Protein AF-A0A7V1W158-F1 (afdb_monomer_lite)

Foldseek 3Di:
DWDKDKWFWAFPPPRDTQFMWIDTPNDIHTDPDPDDRQWDADPNWTAGPPPRGTIDTDCVVVPPD

pLDDT: mean 73.69, std 15.19, range [35.38, 90.12]

Sequence (65 aa):
MLSRERSDIVCLACGRVLGEIEVRNGALTLVENERPQAFRVVNNQLFCTRCGGRGFVDYRLLAVS

Structure (mmCIF, N/CA/C/O backbone):
data_AF-A0A7V1W158-F1
#
_entry.id   AF-A0A7V1W158-F1
#
loop_
_atom_site.group_PDB
_atom_site.id
_atom_site.type_symbol
_atom_site.label_atom_id
_atom_site.label_alt_id
_atom_site.label_comp_id
_atom_site.label_asym_id
_atom_site.label_entity_id
_atom_site.label_seq_id
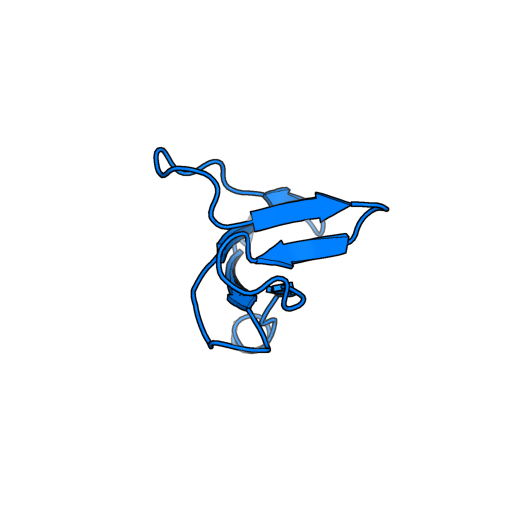_atom_site.pdbx_PDB_ins_code
_atom_site.Cartn_x
_atom_site.Cartn_y
_atom_site.Cartn_z
_atom_site.occupancy
_atom_site.B_iso_or_equiv
_atom_site.auth_seq_id
_atom_site.auth_comp_id
_atom_site.auth_asym_id
_atom_site.auth_atom_id
_atom_site.pdbx_PDB_model_num
ATOM 1 N N . MET A 1 1 ? 13.948 3.886 -24.221 1.00 46.78 1 MET A N 1
ATOM 2 C CA . MET A 1 1 ? 12.677 4.437 -23.705 1.00 46.78 1 MET A CA 1
ATOM 3 C C . MET A 1 1 ? 12.550 3.980 -22.263 1.00 46.78 1 MET A C 1
ATOM 5 O O . MET A 1 1 ? 12.544 2.781 -22.041 1.00 46.78 1 MET A O 1
ATOM 9 N N . LEU A 1 2 ? 12.581 4.893 -21.291 1.00 50.91 2 LEU A N 1
ATOM 10 C CA . LEU A 1 2 ? 12.358 4.554 -19.881 1.00 50.91 2 LEU A CA 1
ATOM 11 C C . LEU A 1 2 ? 10.844 4.602 -19.647 1.00 50.91 2 LEU A C 1
ATOM 13 O O . LEU A 1 2 ? 10.280 5.694 -19.608 1.00 50.91 2 LEU A O 1
ATOM 17 N N . SER A 1 3 ? 10.183 3.446 -19.572 1.00 55.75 3 SER A N 1
ATOM 18 C CA . SER A 1 3 ? 8.779 3.365 -19.165 1.00 55.75 3 SER A CA 1
ATOM 19 C C . SER A 1 3 ? 8.686 3.767 -17.694 1.00 55.75 3 SER A C 1
ATOM 21 O O . SER A 1 3 ? 9.317 3.175 -16.818 1.00 55.75 3 SER A O 1
ATOM 23 N N . ARG A 1 4 ? 7.970 4.862 -17.439 1.00 61.66 4 ARG A N 1
ATOM 24 C CA . ARG A 1 4 ? 7.665 5.359 -16.100 1.00 61.66 4 ARG A CA 1
ATOM 25 C C . ARG A 1 4 ? 6.186 5.110 -15.891 1.00 61.66 4 ARG A C 1
ATOM 27 O O . ARG A 1 4 ? 5.368 5.817 -16.473 1.00 61.66 4 ARG A O 1
ATOM 34 N N . GLU A 1 5 ? 5.860 4.112 -15.088 1.00 71.44 5 GLU A N 1
ATOM 35 C CA . GLU A 1 5 ? 4.473 3.732 -14.849 1.00 71.44 5 GLU A CA 1
ATOM 36 C C . GLU A 1 5 ? 4.094 4.060 -13.409 1.00 71.44 5 GLU A C 1
ATOM 38 O O . GLU A 1 5 ? 4.866 3.820 -12.479 1.00 71.44 5 GLU A O 1
ATOM 43 N N . ARG A 1 6 ? 2.923 4.671 -13.224 1.00 75.62 6 ARG A N 1
ATOM 44 C CA . ARG A 1 6 ? 2.402 5.038 -11.906 1.00 75.62 6 ARG A CA 1
ATOM 45 C C . ARG A 1 6 ? 1.176 4.204 -11.594 1.00 75.62 6 ARG A C 1
ATOM 47 O O . ARG A 1 6 ? 0.348 3.968 -12.472 1.00 75.62 6 ARG A O 1
ATOM 54 N N . SER A 1 7 ? 1.055 3.776 -10.347 1.00 76.88 7 SER A N 1
ATOM 55 C CA . SER A 1 7 ? -0.114 3.032 -9.887 1.00 76.88 7 SER A CA 1
ATOM 56 C C . SER A 1 7 ? -0.508 3.462 -8.486 1.00 76.88 7 SER A C 1
ATOM 58 O O . SER A 1 7 ? 0.344 3.703 -7.628 1.00 76.88 7 SER A O 1
ATOM 60 N N . ASP A 1 8 ? -1.811 3.532 -8.251 1.00 82.94 8 ASP A N 1
ATOM 61 C CA . ASP A 1 8 ? -2.349 3.856 -6.941 1.00 82.94 8 ASP A CA 1
ATOM 62 C C . ASP A 1 8 ? -2.255 2.646 -6.005 1.00 82.94 8 ASP A C 1
ATOM 64 O O . ASP A 1 8 ? -2.496 1.493 -6.378 1.00 82.94 8 ASP A O 1
ATOM 68 N N . ILE A 1 9 ? -1.947 2.923 -4.742 1.00 83.19 9 ILE A N 1
ATOM 69 C CA . ILE A 1 9 ? -2.160 1.988 -3.645 1.00 83.19 9 ILE A CA 1
ATOM 70 C C . ILE A 1 9 ? -3.543 2.273 -3.090 1.00 83.19 9 ILE A C 1
ATOM 72 O O . ILE A 1 9 ? -3.808 3.377 -2.612 1.00 83.19 9 ILE A O 1
ATOM 76 N N . VAL A 1 10 ? -4.404 1.264 -3.050 1.00 86.25 10 VAL A N 1
ATOM 77 C CA . VAL A 1 10 ? -5.754 1.404 -2.500 1.00 86.25 10 VAL A CA 1
ATOM 78 C C . VAL A 1 10 ? -5.974 0.457 -1.330 1.00 86.25 10 VAL A C 1
ATOM 80 O O . VAL A 1 10 ? -5.422 -0.642 -1.253 1.00 86.25 10 VAL A O 1
ATOM 83 N N . CYS A 1 11 ? -6.788 0.891 -0.372 1.00 88.31 11 CYS A N 1
ATOM 84 C CA . CYS A 1 11 ? -7.214 0.045 0.729 1.00 88.31 11 CYS A CA 1
ATOM 85 C C . CYS A 1 11 ? -8.314 -0.912 0.277 1.00 88.31 11 CYS A C 1
ATOM 87 O O . CYS A 1 11 ? -9.390 -0.468 -0.118 1.00 88.31 11 CYS A O 1
ATOM 89 N N . LEU A 1 12 ? -8.103 -2.212 0.464 1.00 87.12 12 LEU A N 1
ATOM 90 C CA . LEU A 1 12 ? -9.093 -3.239 0.129 1.00 87.12 12 LEU A CA 1
ATOM 91 C C . LEU A 1 12 ? -10.380 -3.154 0.961 1.00 87.12 12 LEU A C 1
ATOM 93 O O . LEU A 1 12 ? -11.429 -3.597 0.515 1.00 87.12 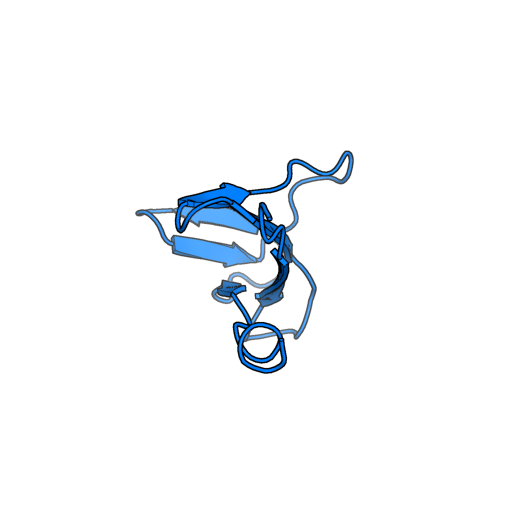12 LEU A O 1
ATOM 97 N N . ALA A 1 13 ? -10.310 -2.598 2.173 1.00 89.25 13 ALA A N 1
ATOM 98 C CA . ALA A 1 13 ? -11.455 -2.562 3.081 1.00 89.25 13 ALA A CA 1
ATOM 99 C C . ALA A 1 13 ? -12.390 -1.369 2.835 1.00 89.25 13 ALA A C 1
ATOM 101 O O . ALA A 1 13 ? -13.595 -1.488 3.016 1.00 89.25 13 ALA A O 1
ATOM 102 N N . CYS A 1 14 ? -11.845 -0.206 2.461 1.00 88.75 14 CYS A N 1
ATOM 103 C CA . CYS A 1 14 ? -12.629 1.029 2.326 1.00 88.75 14 CYS A CA 1
ATOM 104 C C . CYS A 1 14 ? -12.469 1.744 0.979 1.00 88.75 14 CYS A C 1
ATOM 106 O O . CYS A 1 14 ? -12.997 2.842 0.821 1.00 88.75 14 CYS A O 1
ATOM 108 N N . GLY A 1 15 ? -11.702 1.181 0.039 1.00 85.25 15 GLY A N 1
ATOM 109 C CA . GLY A 1 15 ? -11.479 1.747 -1.296 1.00 85.25 15 GLY A CA 1
ATOM 110 C C . GLY A 1 15 ? -10.660 3.041 -1.321 1.00 85.25 15 GLY A C 1
ATOM 111 O O . GLY A 1 15 ? -10.511 3.662 -2.367 1.00 85.25 15 GLY A O 1
ATOM 112 N N . ARG A 1 16 ? -10.133 3.489 -0.176 1.00 85.75 16 ARG A N 1
ATOM 113 C CA . ARG A 1 16 ? -9.387 4.746 -0.082 1.00 85.75 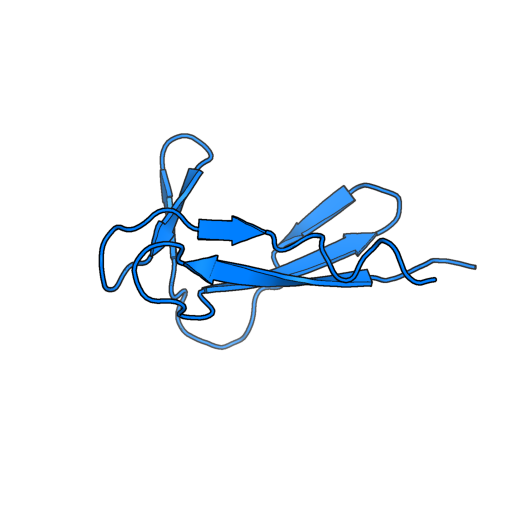16 ARG A CA 1
ATOM 114 C C . ARG A 1 16 ? -8.014 4.616 -0.737 1.00 85.75 16 ARG A C 1
ATOM 116 O O . ARG A 1 16 ? -7.273 3.694 -0.401 1.00 85.75 16 ARG A O 1
ATOM 123 N N . VAL A 1 17 ? -7.652 5.597 -1.562 1.00 85.56 17 VAL A N 1
ATOM 124 C CA . VAL A 1 17 ? -6.280 5.772 -2.055 1.00 85.56 17 VAL A CA 1
ATOM 125 C C . VAL A 1 17 ? -5.363 6.108 -0.879 1.00 85.56 17 VAL A C 1
ATOM 127 O O . VAL A 1 17 ? -5.605 7.049 -0.117 1.00 85.56 17 VAL A O 1
ATOM 130 N N . LEU A 1 18 ? -4.344 5.280 -0.702 1.00 84.62 18 LEU A N 1
ATOM 131 C CA . LEU A 1 18 ? -3.365 5.355 0.372 1.00 84.62 18 LEU A CA 1
ATOM 132 C C . LEU A 1 18 ? -2.126 6.146 -0.053 1.00 84.62 18 LEU A C 1
ATOM 134 O O . LEU A 1 18 ? -1.564 6.883 0.753 1.00 84.62 18 LEU A O 1
ATOM 138 N N . GLY A 1 19 ? -1.729 6.010 -1.313 1.00 83.50 19 GLY A N 1
ATOM 139 C CA . GLY A 1 19 ? -0.563 6.655 -1.897 1.00 83.50 19 GLY A CA 1
ATOM 140 C C . GLY A 1 19 ? -0.373 6.202 -3.337 1.00 83.50 19 GLY A C 1
ATOM 141 O O . GLY A 1 19 ? -1.218 5.493 -3.877 1.00 83.50 19 GLY A O 1
ATOM 142 N N . GLU A 1 20 ? 0.751 6.585 -3.923 1.00 82.94 20 GLU A N 1
ATOM 143 C CA . GLU A 1 20 ? 1.132 6.221 -5.283 1.00 82.94 20 GLU A CA 1
ATOM 144 C C . GLU A 1 20 ? 2.459 5.467 -5.246 1.00 82.94 20 GLU A C 1
ATOM 146 O O . GLU A 1 20 ? 3.331 5.735 -4.414 1.00 82.94 20 GLU A O 1
ATOM 151 N N . ILE A 1 21 ? 2.616 4.524 -6.162 1.00 80.44 21 ILE A N 1
ATOM 152 C CA . ILE A 1 21 ? 3.897 3.907 -6.470 1.00 80.44 21 ILE A CA 1
ATOM 153 C C . ILE A 1 21 ? 4.294 4.252 -7.894 1.00 80.44 21 ILE A C 1
ATOM 155 O O . ILE A 1 21 ? 3.463 4.476 -8.774 1.00 80.44 21 ILE A O 1
ATOM 159 N N . GLU A 1 22 ? 5.592 4.258 -8.117 1.00 79.38 22 GLU A N 1
ATOM 160 C CA . GLU A 1 22 ? 6.193 4.452 -9.413 1.00 79.38 22 GLU A CA 1
ATOM 161 C C . GLU A 1 22 ? 7.090 3.262 -9.728 1.00 79.38 22 GLU A C 1
ATOM 163 O O . GLU A 1 22 ? 7.987 2.925 -8.953 1.00 79.38 22 GLU A O 1
ATOM 168 N N . VAL A 1 23 ? 6.849 2.635 -10.875 1.00 74.62 23 VAL A N 1
ATOM 169 C CA . VAL A 1 23 ? 7.715 1.602 -11.428 1.00 74.62 23 VAL A CA 1
ATOM 170 C C . VAL A 1 23 ? 8.744 2.286 -12.321 1.00 74.62 23 VAL A C 1
ATOM 172 O O . VAL A 1 23 ? 8.398 2.945 -13.305 1.00 74.62 23 VAL A O 1
ATOM 175 N N . ARG A 1 24 ? 10.026 2.129 -11.985 1.00 73.62 24 ARG A N 1
ATOM 176 C CA . ARG A 1 24 ? 11.148 2.492 -12.860 1.00 73.62 24 ARG A CA 1
ATOM 177 C C . ARG A 1 24 ? 12.074 1.301 -13.008 1.00 73.62 24 ARG A C 1
ATOM 179 O O . ARG A 1 24 ? 12.654 0.856 -12.024 1.00 73.62 24 ARG A O 1
ATOM 186 N N . ASN A 1 25 ? 12.255 0.812 -14.233 1.00 72.56 25 ASN A N 1
ATOM 187 C CA . ASN A 1 25 ? 13.163 -0.304 -14.536 1.00 72.56 25 ASN A CA 1
ATOM 188 C C . ASN A 1 25 ? 12.906 -1.558 -13.671 1.00 72.56 25 ASN A C 1
ATOM 190 O O . ASN A 1 25 ? 13.847 -2.210 -13.227 1.00 72.56 25 ASN A O 1
ATOM 194 N N . GLY A 1 26 ? 11.636 -1.866 -13.380 1.00 69.31 26 GLY A N 1
ATOM 195 C CA . GLY A 1 26 ? 11.247 -2.995 -12.524 1.00 69.31 26 GLY A CA 1
ATOM 196 C C . GLY A 1 26 ? 11.414 -2.762 -11.017 1.00 69.31 26 GLY A C 1
ATOM 197 O O . GLY A 1 26 ? 11.037 -3.627 -10.230 1.00 69.31 26 GLY A O 1
ATOM 198 N N . ALA A 1 27 ? 11.930 -1.604 -10.594 1.00 70.25 27 ALA A N 1
ATOM 199 C CA . ALA A 1 27 ? 11.942 -1.196 -9.195 1.00 70.25 27 ALA A CA 1
ATOM 200 C C . ALA A 1 27 ? 10.657 -0.435 -8.848 1.00 70.25 27 ALA A C 1
ATOM 202 O O . ALA A 1 27 ? 10.262 0.488 -9.563 1.00 70.25 27 ALA A O 1
ATOM 203 N N . LEU A 1 28 ? 10.027 -0.828 -7.740 1.00 71.19 28 LEU A N 1
ATOM 204 C CA . LEU A 1 28 ? 8.850 -0.181 -7.167 1.00 71.19 28 LEU A CA 1
ATOM 205 C C . LEU A 1 28 ? 9.302 0.865 -6.152 1.00 71.19 28 LEU A C 1
ATOM 207 O O . LEU A 1 28 ? 9.886 0.520 -5.124 1.00 71.19 28 LEU A O 1
ATOM 211 N N . THR A 1 29 ? 8.994 2.127 -6.414 1.00 75.81 29 THR A N 1
ATOM 212 C CA . THR A 1 29 ? 9.314 3.234 -5.513 1.00 75.81 29 THR A CA 1
ATOM 213 C C . THR A 1 29 ? 8.022 3.874 -5.034 1.00 75.81 29 THR A C 1
ATOM 215 O O . THR A 1 29 ? 7.178 4.250 -5.841 1.00 75.81 29 THR A O 1
ATOM 218 N N . LEU A 1 30 ? 7.852 4.014 -3.721 1.00 74.38 30 LEU A N 1
ATOM 219 C CA . LEU A 1 30 ? 6.763 4.811 -3.158 1.00 74.38 30 LEU A CA 1
ATOM 220 C C . LEU A 1 30 ? 6.971 6.281 -3.527 1.00 74.38 30 LEU A C 1
ATOM 222 O O . LEU A 1 30 ? 8.040 6.839 -3.284 1.00 74.38 30 LEU A O 1
ATOM 226 N N . VAL A 1 31 ? 5.949 6.902 -4.108 1.00 76.19 31 VAL A N 1
ATOM 227 C CA . VAL A 1 31 ? 5.957 8.341 -4.361 1.00 76.19 31 VAL A CA 1
ATOM 228 C C . VAL A 1 31 ? 5.585 9.023 -3.051 1.00 76.19 31 VAL A C 1
ATOM 230 O O . VAL A 1 31 ? 4.441 8.946 -2.595 1.00 76.19 31 VAL A O 1
ATOM 233 N N . GLU A 1 32 ? 6.561 9.669 -2.415 1.00 65.38 32 GLU A N 1
ATOM 234 C CA . GLU A 1 32 ? 6.297 10.553 -1.283 1.00 65.38 32 GLU A CA 1
ATOM 235 C C . GLU A 1 32 ? 5.522 11.771 -1.787 1.00 65.38 32 GLU A C 1
ATOM 237 O O . GLU A 1 32 ? 6.079 12.724 -2.326 1.00 65.38 32 GLU A O 1
ATOM 242 N N . ASN A 1 33 ? 4.201 11.711 -1.651 1.00 60.94 33 ASN A N 1
ATOM 243 C CA . ASN A 1 33 ? 3.345 12.863 -1.868 1.00 60.94 33 ASN A CA 1
ATOM 244 C C . ASN A 1 33 ? 3.381 13.758 -0.623 1.00 60.94 33 ASN A C 1
ATOM 246 O O . ASN A 1 33 ? 3.417 13.261 0.499 1.00 60.94 33 ASN A O 1
ATOM 250 N N . GLU A 1 34 ? 3.254 15.074 -0.805 1.00 55.59 34 GLU A N 1
ATOM 251 C CA . GLU A 1 34 ? 3.177 16.085 0.273 1.00 55.59 34 GLU A CA 1
ATOM 252 C C . GLU A 1 34 ? 1.953 15.917 1.204 1.00 55.59 34 GLU A C 1
ATOM 254 O O . GLU A 1 34 ? 1.695 16.731 2.092 1.00 55.59 34 GLU A O 1
ATOM 259 N N . ARG A 1 35 ? 1.152 14.866 0.999 1.00 59.53 35 ARG A N 1
ATOM 260 C CA . ARG A 1 35 ? -0.026 14.551 1.801 1.00 59.53 35 ARG A CA 1
ATOM 261 C C . ARG A 1 35 ? 0.360 13.659 2.983 1.00 59.53 35 ARG A C 1
ATOM 263 O O . ARG A 1 35 ? 1.196 12.771 2.830 1.00 59.53 35 ARG A O 1
ATOM 270 N N . PRO A 1 36 ? -0.298 13.826 4.145 1.00 64.06 36 PRO A N 1
ATOM 271 C CA . PRO A 1 36 ? -0.076 12.953 5.290 1.00 64.06 36 PRO A CA 1
ATOM 272 C C . PRO A 1 36 ? -0.284 11.492 4.883 1.00 64.06 36 PRO A C 1
ATOM 274 O O . PRO A 1 36 ? -1.300 11.159 4.264 1.00 64.06 36 PRO A O 1
ATOM 277 N N . GLN A 1 37 ? 0.687 10.637 5.223 1.00 68.56 37 GLN A N 1
ATOM 278 C CA . GLN A 1 37 ? 0.687 9.220 4.865 1.00 68.56 37 GLN A CA 1
ATOM 279 C C . GLN A 1 37 ? -0.635 8.573 5.305 1.00 68.56 37 GLN A C 1
ATOM 281 O O . GLN A 1 37 ? -0.923 8.408 6.493 1.00 68.56 37 GLN A O 1
ATOM 286 N N . ALA A 1 38 ? -1.474 8.204 4.334 1.00 83.44 38 ALA A N 1
ATOM 287 C CA . ALA A 1 38 ? -2.752 7.541 4.597 1.00 83.44 38 ALA A CA 1
ATOM 288 C C . ALA A 1 38 ? -2.577 6.036 4.883 1.00 83.44 38 ALA A C 1
ATOM 290 O O . ALA A 1 38 ? -3.557 5.311 5.087 1.00 83.44 38 ALA A O 1
ATOM 291 N N . PHE A 1 39 ? -1.328 5.569 4.932 1.00 85.19 39 PHE A N 1
ATOM 292 C CA . PHE A 1 39 ? -0.941 4.214 5.280 1.00 85.19 39 PHE A CA 1
ATOM 293 C C . PHE A 1 39 ? 0.183 4.187 6.314 1.00 85.19 39 PHE A C 1
ATOM 295 O O . PHE A 1 39 ? 0.882 5.167 6.535 1.00 85.19 39 PHE A O 1
ATOM 302 N N . ARG A 1 40 ? 0.360 3.019 6.925 1.00 86.56 40 ARG A N 1
ATOM 303 C CA . ARG A 1 40 ? 1.515 2.645 7.739 1.00 86.56 40 ARG A CA 1
ATOM 304 C C . ARG A 1 40 ? 2.096 1.340 7.204 1.00 86.56 40 ARG A C 1
ATOM 306 O O . ARG A 1 40 ? 1.338 0.493 6.726 1.00 86.56 40 ARG A O 1
ATOM 313 N N . VAL A 1 41 ? 3.410 1.167 7.313 1.00 82.94 41 VAL A N 1
ATOM 314 C CA . VAL A 1 41 ? 4.096 -0.082 6.954 1.00 82.94 41 VAL A CA 1
ATOM 315 C C . VAL A 1 41 ? 4.387 -0.871 8.226 1.00 82.94 41 VAL A C 1
ATOM 317 O O . VAL A 1 41 ? 5.019 -0.357 9.144 1.00 82.94 41 VAL A O 1
ATOM 320 N N . VAL A 1 42 ? 3.921 -2.117 8.294 1.00 82.44 42 VAL A N 1
ATOM 321 C CA . VAL A 1 42 ? 4.210 -3.044 9.399 1.00 82.44 42 VAL A CA 1
ATOM 322 C C . VAL A 1 42 ? 4.576 -4.391 8.802 1.00 82.44 42 VAL A C 1
ATOM 324 O O . VAL A 1 42 ? 3.823 -4.904 7.982 1.00 82.44 42 VAL A O 1
ATOM 327 N N . ASN A 1 43 ? 5.717 -4.967 9.190 1.00 85.00 43 ASN A N 1
ATOM 328 C CA . ASN A 1 43 ? 6.196 -6.257 8.671 1.00 85.00 43 ASN A CA 1
ATOM 329 C C . ASN A 1 43 ? 6.177 -6.337 7.132 1.00 85.00 43 ASN A C 1
ATOM 331 O O . ASN A 1 43 ? 5.709 -7.317 6.558 1.00 85.00 43 ASN A O 1
ATOM 335 N N . ASN A 1 44 ? 6.647 -5.278 6.465 1.00 75.88 44 ASN A N 1
ATOM 336 C CA . ASN A 1 44 ? 6.651 -5.161 5.003 1.00 75.88 44 ASN A CA 1
ATOM 337 C C . ASN A 1 44 ? 5.251 -5.222 4.344 1.00 75.88 44 ASN A C 1
ATOM 339 O O . ASN A 1 44 ? 5.118 -5.574 3.175 1.00 75.88 44 ASN A O 1
ATOM 343 N N . GLN A 1 45 ? 4.194 -4.888 5.091 1.00 80.06 45 GLN A N 1
ATOM 344 C CA . GLN A 1 45 ? 2.815 -4.816 4.606 1.00 80.06 45 GLN A CA 1
ATOM 345 C C . GLN A 1 45 ? 2.240 -3.412 4.807 1.00 80.06 45 GLN A C 1
ATOM 347 O O . GLN A 1 45 ? 2.455 -2.778 5.842 1.00 80.06 45 GLN A O 1
ATOM 352 N N . LEU A 1 46 ? 1.481 -2.942 3.817 1.00 83.69 46 LEU A N 1
ATOM 353 C CA . LEU A 1 46 ? 0.806 -1.645 3.833 1.00 83.69 46 LEU A CA 1
ATOM 354 C C . LEU A 1 46 ? -0.559 -1.762 4.517 1.00 83.69 46 LEU A C 1
ATOM 356 O O . LEU A 1 46 ? -1.372 -2.613 4.155 1.00 83.69 46 LEU A O 1
ATOM 360 N N . PHE A 1 47 ? -0.845 -0.871 5.463 1.00 87.81 47 PHE A N 1
ATOM 361 C CA . PHE A 1 47 ? -2.128 -0.807 6.166 1.00 87.81 47 PHE A CA 1
ATOM 362 C C . PHE A 1 47 ? -2.702 0.601 6.129 1.00 87.81 47 PHE A C 1
ATOM 364 O O . PHE A 1 47 ? -2.002 1.562 6.425 1.00 87.81 47 PHE A O 1
ATOM 371 N N . CYS A 1 48 ? -3.994 0.726 5.846 1.00 89.69 48 CYS A N 1
ATOM 372 C CA . CYS A 1 48 ? -4.713 1.992 5.901 1.00 89.69 48 CYS A CA 1
ATOM 373 C C . CYS A 1 48 ? -4.772 2.523 7.339 1.00 89.69 48 CYS A C 1
ATOM 375 O O . CYS A 1 48 ? -5.263 1.833 8.235 1.00 89.69 48 CYS A O 1
ATOM 377 N N . THR A 1 49 ? -4.350 3.768 7.561 1.00 89.69 49 THR A N 1
ATOM 378 C CA . THR A 1 49 ? -4.395 4.403 8.892 1.00 89.69 49 THR A CA 1
ATOM 379 C C . THR A 1 49 ? -5.820 4.686 9.368 1.00 89.69 49 THR A C 1
ATOM 381 O O . THR A 1 49 ? -6.050 4.795 10.566 1.00 89.69 49 THR A O 1
ATOM 384 N N . ARG A 1 50 ? -6.795 4.745 8.450 1.00 89.19 50 ARG A N 1
ATOM 385 C CA . ARG A 1 50 ? -8.209 4.996 8.771 1.00 89.19 50 ARG A CA 1
ATOM 386 C C . ARG A 1 50 ? -8.954 3.764 9.287 1.00 89.19 50 ARG A C 1
ATOM 388 O O . ARG A 1 50 ? -9.752 3.888 10.204 1.00 89.19 50 ARG A O 1
ATOM 395 N N . CYS A 1 51 ? -8.777 2.610 8.644 1.00 89.69 51 CYS A N 1
ATOM 396 C CA . CYS A 1 51 ? -9.601 1.417 8.899 1.00 89.69 51 CYS A CA 1
ATOM 397 C C . CYS A 1 51 ? -8.792 0.160 9.245 1.00 89.69 51 CYS A C 1
ATOM 399 O O . CYS A 1 51 ? -9.376 -0.890 9.485 1.00 89.69 51 CYS A O 1
ATOM 401 N N . GLY A 1 52 ? -7.457 0.227 9.212 1.00 89.00 52 GLY A N 1
ATOM 402 C CA . GLY A 1 52 ? -6.585 -0.927 9.438 1.00 89.00 52 GLY A CA 1
ATOM 403 C C . GLY A 1 52 ? -6.583 -1.964 8.309 1.00 89.00 52 GLY A C 1
ATOM 404 O O . GLY A 1 52 ? -5.852 -2.944 8.401 1.00 89.00 52 GLY A O 1
ATOM 405 N N . GLY A 1 53 ? -7.362 -1.763 7.242 1.00 90.12 53 GLY A N 1
ATOM 406 C CA . GLY A 1 53 ? -7.399 -2.659 6.088 1.00 90.12 53 GLY A CA 1
ATOM 407 C C . GLY A 1 53 ? -6.082 -2.671 5.313 1.00 90.12 53 GLY A C 1
ATOM 408 O O . GLY A 1 53 ? -5.375 -1.662 5.258 1.00 90.12 53 GLY A O 1
ATOM 409 N N . ARG A 1 54 ? -5.763 -3.807 4.685 1.00 87.12 54 ARG A N 1
ATOM 410 C CA . ARG A 1 54 ? -4.541 -3.961 3.884 1.00 87.12 54 ARG A CA 1
ATOM 411 C C . ARG A 1 54 ? -4.600 -3.081 2.633 1.00 87.12 54 ARG A C 1
ATOM 413 O O . ARG A 1 54 ? -5.644 -2.985 1.982 1.00 87.12 54 ARG A O 1
ATOM 420 N N .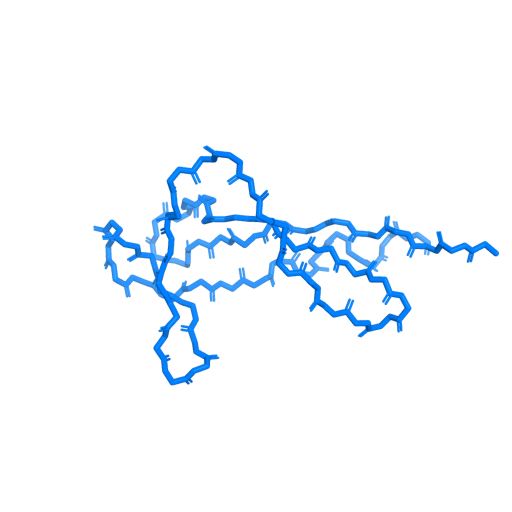 GLY A 1 55 ? -3.485 -2.432 2.332 1.00 83.69 55 GLY A N 1
ATOM 421 C CA . GLY A 1 55 ? -3.239 -1.770 1.061 1.00 83.69 55 GLY A CA 1
ATOM 422 C C . GLY A 1 55 ? -2.759 -2.786 0.035 1.00 83.69 55 GLY A C 1
ATOM 423 O O . GLY A 1 55 ? -1.965 -3.666 0.368 1.00 83.69 55 GLY A O 1
ATOM 424 N N . PHE A 1 56 ? -3.230 -2.662 -1.198 1.00 78.94 56 PHE A N 1
ATOM 425 C CA . PHE A 1 56 ? -2.686 -3.403 -2.327 1.00 78.94 56 PHE A CA 1
ATOM 426 C C . PHE A 1 56 ? -2.350 -2.431 -3.454 1.00 78.94 56 PHE A C 1
ATOM 428 O O . PHE A 1 56 ? -2.950 -1.360 -3.559 1.00 78.94 56 PHE A O 1
ATOM 435 N N . VAL A 1 57 ? -1.365 -2.807 -4.261 1.00 70.88 57 VAL A N 1
ATOM 436 C CA . VAL A 1 57 ? -1.036 -2.101 -5.496 1.00 70.88 57 VAL A CA 1
ATOM 437 C C . VAL A 1 57 ? -1.970 -2.624 -6.576 1.00 70.88 57 VAL A C 1
ATOM 439 O O . VAL A 1 57 ? -1.944 -3.822 -6.874 1.00 70.88 57 VAL A O 1
ATOM 442 N N . ASP A 1 58 ? -2.782 -1.748 -7.158 1.00 62.34 58 ASP A N 1
ATOM 443 C CA . ASP A 1 58 ? -3.612 -2.136 -8.292 1.00 62.34 58 ASP A CA 1
ATOM 444 C C . ASP A 1 58 ? -2.782 -2.129 -9.582 1.00 62.34 58 ASP A C 1
ATOM 446 O O . ASP A 1 58 ? -2.632 -1.112 -10.254 1.00 62.34 58 ASP A O 1
ATOM 450 N N . TYR A 1 59 ? -2.213 -3.290 -9.921 1.00 51.28 59 TYR A N 1
ATOM 451 C CA . TYR A 1 59 ? -1.442 -3.499 -11.152 1.00 51.28 59 TYR A CA 1
ATOM 452 C C . TYR A 1 59 ? -2.318 -3.533 -12.423 1.00 51.28 59 TYR A C 1
ATOM 454 O O . TYR A 1 59 ? -1.781 -3.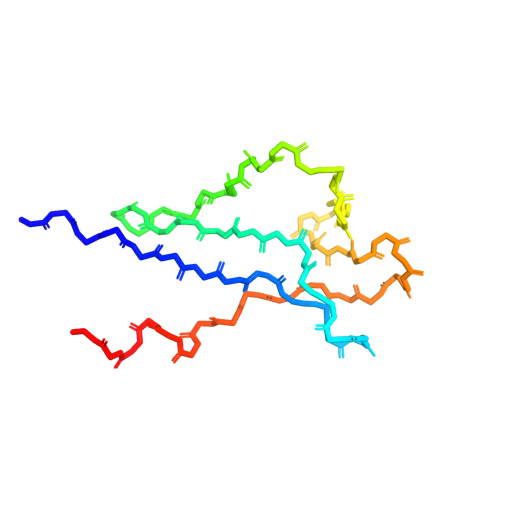716 -13.516 1.00 51.28 59 TYR A O 1
ATOM 462 N N . ARG A 1 60 ? -3.651 -3.357 -12.345 1.00 46.88 60 ARG A N 1
ATOM 463 C CA . ARG A 1 60 ? -4.539 -3.426 -13.529 1.00 46.88 60 ARG A CA 1
ATOM 464 C C . ARG A 1 60 ? -4.295 -2.339 -14.581 1.00 46.88 60 ARG A C 1
ATOM 466 O O . ARG A 1 60 ? -4.834 -2.452 -15.677 1.00 46.88 60 ARG A O 1
ATOM 473 N N . LEU A 1 61 ? -3.466 -1.337 -14.294 1.00 43.75 61 LEU A N 1
ATOM 474 C CA . LEU A 1 61 ? -3.074 -0.292 -15.247 1.00 43.75 61 LEU A CA 1
ATOM 475 C C . LEU A 1 61 ? -1.715 -0.536 -15.933 1.00 43.75 61 LEU A C 1
ATOM 477 O O . LEU A 1 61 ? -1.339 0.253 -16.789 1.00 43.75 61 LEU A O 1
ATOM 481 N N . LEU A 1 62 ? -1.002 -1.623 -15.608 1.00 42.12 62 LEU A N 1
ATOM 482 C CA . LEU A 1 62 ? 0.34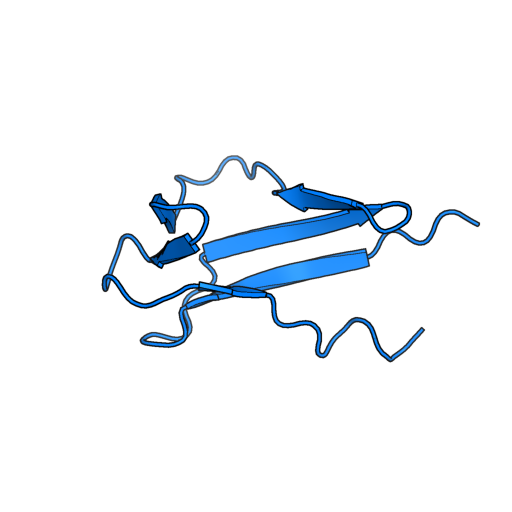5 -1.927 -16.135 1.00 42.12 62 LEU A CA 1
ATOM 483 C C . LEU A 1 62 ? 0.349 -2.940 -17.295 1.00 42.12 62 LEU A C 1
ATOM 485 O O . LEU A 1 62 ? 1.399 -3.323 -17.794 1.00 42.12 62 LEU A O 1
ATOM 489 N N . ALA A 1 63 ? -0.827 -3.412 -17.717 1.00 35.38 63 ALA A N 1
ATOM 490 C CA . ALA A 1 63 ? -0.974 -4.391 -18.800 1.00 35.38 63 ALA A CA 1
ATOM 491 C C . ALA A 1 63 ? -1.512 -3.780 -20.108 1.00 35.38 63 ALA A C 1
ATOM 493 O O . ALA A 1 63 ? -1.887 -4.517 -21.019 1.00 35.38 63 ALA A O 1
ATOM 494 N N . VAL A 1 64 ? -1.578 -2.447 -20.206 1.00 36.12 64 VAL A N 1
ATOM 495 C CA . VAL A 1 64 ? -1.969 -1.739 -21.434 1.00 36.12 64 VAL A CA 1
ATOM 496 C C . VAL A 1 64 ? -0.924 -0.667 -21.734 1.00 36.12 64 VAL A C 1
ATOM 498 O O . VAL A 1 64 ? -1.137 0.516 -21.481 1.00 36.12 64 VAL A O 1
ATOM 501 N N . SER A 1 65 ? 0.240 -1.087 -22.223 1.00 36.78 65 SER A N 1
ATOM 502 C CA . SER A 1 65 ? 1.223 -0.241 -22.913 1.00 36.78 65 SER A CA 1
ATOM 503 C C . SER A 1 65 ? 2.058 -1.102 -23.848 1.00 36.78 65 SER A C 1
ATOM 505 O O . SER A 1 65 ? 2.582 -2.132 -23.373 1.00 36.78 65 SER A O 1
#

Secondary structure (DSSP, 8-state):
---EEEEEEEETTT--EEEEEEEETTEEEEE--SS--SEEEETTEEEETTT-PBEEE-GGGSS--

Radius of gyration: 12.19 Å; chains: 1; bounding box: 26×22×33 Å